Protein AF-A0A3E1NMN4-F1 (afdb_monomer_lite)

Foldseek 3Di:
DLLVLLLVLLVVVLVVLVVCQQCPPVDPNSGDVVSVVVSVVSVVLSVVCVVQVQVSLVVVLVSVVVVVVVCVVPPVDPDPVVVVSNVSNNVSSVSNNVVSVVVVVVVVVVVVVVVVVVVVVVVVVD

Radius of gyration: 20.78 Å; chains: 1; bounding box: 60×21×65 Å

Organism: NCBI:txid2291814

Sequence (126 aa):
MRIFVGQLVLFVTIFFCLCSSFSDYSYKNAFNLEMFVWTIFLIGLGIWTFWSPRLAFSLILIYYSCTAIYRFFILEIDILLYVLWHIIFIITTCLSIWGAYVTKGKKNGANDEQILKVFFRKLMDD

Secondary structure (DSSP, 8-state):
-HHHHHHHHHHHHHHHHHHHHT--TTSTTS--HHHHHHHHHHHHHHHHTTT-HHHHHHHHHHHHHHHHHHHHHHH----HHHHHHHHHHHHHHHHHHHHHHHHHHHHHHHHHHHHHHHHHHHHH--

Structure (mmCIF, N/CA/C/O backbone):
data_AF-A0A3E1NMN4-F1
#
_entry.id   AF-A0A3E1NMN4-F1
#
loop_
_atom_site.group_PDB
_atom_site.id
_atom_site.type_symbol
_atom_site.label_atom_id
_atom_site.label_alt_id
_atom_site.label_comp_id
_atom_site.label_asym_id
_atom_site.label_entity_id
_atom_site.label_seq_id
_atom_site.pdbx_PDB_ins_code
_atom_site.Cartn_x
_atom_site.Cartn_y
_atom_site.Cartn_z
_atom_site.occupancy
_atom_site.B_iso_or_equiv
_atom_site.auth_seq_id
_atom_site.auth_comp_id
_atom_site.auth_asym_id
_atom_site.auth_atom_id
_atom_site.pdbx_PDB_model_num
ATOM 1 N N . MET A 1 1 ? -4.974 7.053 14.558 1.00 66.88 1 MET A N 1
ATOM 2 C CA . MET A 1 1 ? -3.593 7.356 14.119 1.00 66.88 1 MET A CA 1
ATOM 3 C C . MET A 1 1 ? -2.917 6.180 13.422 1.00 66.88 1 MET A C 1
ATOM 5 O O . MET A 1 1 ? -2.557 6.350 12.274 1.00 66.88 1 MET A O 1
ATOM 9 N N . ARG A 1 2 ? -2.799 4.983 14.021 1.00 76.94 2 ARG A N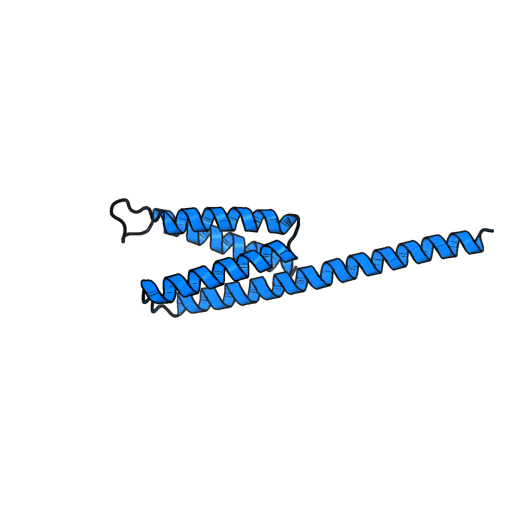 1
ATOM 10 C CA . ARG A 1 2 ? -2.052 3.859 13.401 1.00 76.94 2 ARG A CA 1
ATOM 11 C C . ARG A 1 2 ? -2.553 3.437 12.005 1.00 76.94 2 ARG A C 1
ATOM 13 O O . ARG A 1 2 ? -1.749 3.326 11.099 1.00 76.94 2 ARG A O 1
ATOM 20 N N . ILE A 1 3 ? -3.871 3.313 11.816 1.00 80.81 3 ILE A N 1
ATOM 21 C CA . ILE A 1 3 ? -4.489 3.020 10.502 1.00 80.81 3 ILE A CA 1
ATOM 22 C C . ILE A 1 3 ? -4.213 4.135 9.477 1.00 80.81 3 ILE A C 1
ATOM 24 O O . ILE A 1 3 ? -3.964 3.858 8.310 1.00 80.81 3 ILE A O 1
ATOM 28 N N . PHE A 1 4 ? -4.217 5.393 9.927 1.00 85.00 4 PHE A N 1
ATOM 29 C CA . PHE A 1 4 ? -3.987 6.560 9.072 1.00 85.00 4 PHE A CA 1
ATOM 30 C C . PHE A 1 4 ? -2.548 6.608 8.543 1.00 85.00 4 PHE A C 1
ATOM 32 O O . PHE A 1 4 ? -2.337 6.940 7.384 1.00 85.00 4 PHE A O 1
ATOM 39 N N . VAL A 1 5 ? -1.565 6.208 9.360 1.00 86.81 5 VAL A N 1
ATOM 40 C CA . VAL A 1 5 ? -0.163 6.093 8.922 1.00 86.81 5 VAL A CA 1
ATOM 41 C C . VAL A 1 5 ? -0.028 5.064 7.795 1.00 86.81 5 VAL A C 1
ATOM 43 O O . VAL A 1 5 ? 0.622 5.354 6.797 1.00 86.81 5 VAL A O 1
ATOM 46 N N . GLY A 1 6 ? -0.688 3.905 7.900 1.00 83.88 6 GLY A N 1
ATOM 47 C CA . GLY A 1 6 ? -0.701 2.916 6.816 1.00 83.88 6 GLY A CA 1
ATOM 48 C C . GLY A 1 6 ? -1.361 3.422 5.543 1.00 83.88 6 GLY A C 1
ATOM 49 O O . GLY A 1 6 ? -0.823 3.218 4.462 1.00 83.88 6 GLY A O 1
ATOM 50 N N . GLN A 1 7 ? -2.495 4.118 5.657 1.00 88.25 7 GLN A N 1
ATOM 51 C CA . GLN A 1 7 ? -3.158 4.719 4.496 1.00 88.25 7 GLN A CA 1
ATOM 52 C C . GLN A 1 7 ? -2.286 5.786 3.821 1.00 88.25 7 GLN A C 1
ATOM 54 O O . GLN A 1 7 ? -2.233 5.833 2.596 1.00 88.25 7 GLN A O 1
ATOM 59 N N . LEU A 1 8 ? -1.565 6.597 4.601 1.00 90.69 8 LEU A N 1
ATOM 60 C CA . LEU A 1 8 ? -0.640 7.600 4.073 1.00 90.69 8 LEU A CA 1
ATOM 61 C C . LEU A 1 8 ? 0.523 6.949 3.315 1.00 90.69 8 LEU A C 1
ATOM 63 O O . LEU A 1 8 ? 0.816 7.340 2.190 1.00 90.69 8 LEU A O 1
ATOM 67 N N . VAL A 1 9 ? 1.164 5.935 3.900 1.00 88.81 9 VAL A N 1
ATOM 68 C CA . VAL A 1 9 ? 2.273 5.219 3.248 1.00 88.81 9 VAL A CA 1
ATOM 69 C C . VAL A 1 9 ? 1.793 4.501 1.989 1.00 88.81 9 VAL A C 1
ATOM 71 O O . VAL A 1 9 ? 2.464 4.548 0.959 1.00 88.81 9 VAL A O 1
ATOM 74 N N . LEU A 1 10 ? 0.602 3.902 2.033 1.00 90.25 10 LEU A N 1
ATOM 75 C CA . LEU A 1 10 ? -0.018 3.281 0.869 1.00 90.25 10 LEU A CA 1
ATOM 76 C C . LEU A 1 10 ? -0.299 4.303 -0.240 1.00 90.25 10 LEU A C 1
ATOM 78 O O . LEU A 1 10 ? -0.013 4.029 -1.400 1.00 90.25 10 LEU A O 1
ATOM 82 N N . PHE A 1 11 ? -0.793 5.491 0.109 1.00 91.75 11 PHE A N 1
ATOM 83 C CA . PHE A 1 11 ? -1.007 6.572 -0.849 1.00 91.75 11 PHE A CA 1
ATOM 84 C C . PHE A 1 11 ? 0.300 7.010 -1.522 1.00 91.75 11 PHE A C 1
ATOM 86 O O . PHE A 1 11 ? 0.360 7.085 -2.747 1.00 91.75 11 PHE A O 1
ATOM 93 N N . VAL A 1 12 ? 1.366 7.227 -0.741 1.00 90.19 12 VAL A N 1
ATOM 94 C CA . VAL A 1 12 ? 2.691 7.573 -1.287 1.00 90.19 12 VAL A CA 1
ATOM 95 C C . VAL A 1 12 ? 3.220 6.450 -2.185 1.00 90.19 12 VAL A C 1
ATOM 97 O O . VAL A 1 12 ? 3.761 6.727 -3.252 1.00 90.19 12 VAL A O 1
ATOM 100 N N . THR A 1 13 ? 3.007 5.189 -1.800 1.00 88.50 13 THR A N 1
ATOM 101 C CA . THR A 1 13 ? 3.392 4.015 -2.603 1.00 88.50 13 THR A CA 1
ATOM 102 C C . THR A 1 13 ? 2.657 3.984 -3.937 1.00 88.50 13 THR A C 1
ATOM 104 O O . THR A 1 13 ? 3.289 3.850 -4.978 1.00 88.50 13 THR A O 1
ATOM 107 N N . ILE A 1 14 ? 1.333 4.158 -3.925 1.00 90.56 14 ILE A N 1
ATOM 108 C CA . ILE A 1 14 ? 0.511 4.207 -5.140 1.00 90.56 14 ILE A CA 1
ATOM 109 C C . ILE A 1 14 ? 0.976 5.339 -6.053 1.00 90.56 14 ILE A C 1
ATOM 111 O O . ILE A 1 14 ? 1.134 5.124 -7.251 1.00 90.56 14 ILE A O 1
ATOM 115 N N . PHE A 1 15 ? 1.218 6.527 -5.496 1.00 90.12 15 PHE A N 1
ATOM 116 C CA . PHE A 1 15 ? 1.682 7.675 -6.267 1.00 90.12 15 PHE A CA 1
ATOM 117 C C . PHE A 1 15 ? 3.035 7.398 -6.929 1.00 90.12 15 PHE A C 1
ATOM 119 O O . PHE A 1 15 ? 3.188 7.609 -8.131 1.00 90.12 15 PHE A O 1
ATOM 126 N N . PHE A 1 16 ? 3.993 6.864 -6.168 1.00 86.06 16 PHE A N 1
ATOM 127 C CA . PHE A 1 16 ? 5.300 6.491 -6.697 1.00 86.06 16 PHE A CA 1
ATOM 128 C C . PHE A 1 16 ? 5.175 5.454 -7.819 1.00 86.06 16 PHE A C 1
ATOM 130 O O . PHE A 1 16 ? 5.735 5.643 -8.895 1.00 86.06 16 PHE A O 1
ATOM 137 N N . CYS A 1 17 ? 4.380 4.401 -7.615 1.00 84.56 17 CYS A N 1
ATOM 138 C CA . CYS A 1 17 ? 4.218 3.345 -8.609 1.00 84.56 17 CYS A CA 1
ATOM 139 C C . CYS A 1 17 ? 3.482 3.802 -9.869 1.00 84.56 17 CYS A C 1
ATOM 141 O O . CYS A 1 17 ? 3.845 3.378 -10.967 1.00 84.56 17 CYS A O 1
ATOM 143 N N . LEU A 1 18 ? 2.514 4.711 -9.738 1.00 87.38 18 LEU A N 1
ATOM 144 C CA . LEU A 1 18 ? 1.861 5.335 -10.882 1.00 87.38 18 LEU A CA 1
ATOM 145 C C . LEU A 1 18 ? 2.876 6.128 -11.714 1.00 87.38 18 LEU A C 1
ATOM 147 O O . LEU A 1 18 ? 2.967 5.916 -12.918 1.00 87.38 18 LEU A O 1
ATOM 151 N N . CYS A 1 19 ? 3.685 6.979 -11.075 1.00 85.25 19 CYS A N 1
ATOM 152 C CA . CYS A 1 19 ? 4.728 7.753 -11.751 1.00 85.25 19 CYS A CA 1
ATOM 153 C C . CYS A 1 19 ? 5.757 6.846 -12.439 1.00 85.25 19 CYS A C 1
ATOM 155 O O . CYS A 1 19 ? 6.076 7.043 -13.611 1.00 85.25 19 CYS A O 1
ATOM 157 N N . SER A 1 20 ? 6.232 5.810 -11.745 1.00 80.31 20 SER A N 1
ATOM 158 C CA . SER A 1 20 ? 7.175 4.843 -12.310 1.00 80.31 20 SER A CA 1
ATOM 159 C C . SER A 1 20 ? 6.588 4.040 -13.476 1.00 80.31 20 SER A C 1
ATOM 161 O O . SER A 1 20 ? 7.334 3.662 -14.371 1.00 80.31 20 SER A O 1
ATOM 163 N N . SER A 1 21 ? 5.267 3.833 -13.529 1.00 84.12 21 SER A N 1
ATOM 164 C CA . SER A 1 21 ? 4.619 3.103 -14.631 1.00 84.12 21 SER A CA 1
ATOM 165 C C . SER A 1 21 ? 4.701 3.829 -15.981 1.00 84.12 21 SER A C 1
ATOM 167 O O . SER A 1 21 ? 4.628 3.172 -17.018 1.00 84.12 21 SER A O 1
ATOM 169 N N . PHE A 1 22 ? 4.859 5.158 -15.978 1.00 80.88 22 PHE A N 1
ATOM 170 C CA . PHE A 1 22 ? 4.910 6.006 -17.182 1.00 80.88 22 PHE A CA 1
ATOM 171 C C . PHE A 1 22 ? 6.276 6.669 -17.418 1.00 80.88 22 PHE A C 1
ATOM 173 O O . PHE A 1 22 ? 6.418 7.483 -18.327 1.00 80.88 22 PHE A O 1
ATOM 180 N N . SER A 1 23 ? 7.272 6.361 -16.585 1.00 72.31 23 SER A N 1
ATOM 181 C CA . SER A 1 23 ? 8.608 6.970 -16.634 1.00 72.31 23 SER A CA 1
ATOM 182 C C . SER A 1 23 ? 9.719 5.917 -16.740 1.00 72.31 23 SER A C 1
ATOM 184 O O . SER A 1 23 ? 10.870 6.187 -16.389 1.00 72.31 23 SER A O 1
ATOM 186 N N . ASP A 1 24 ? 9.391 4.704 -17.183 1.00 68.06 24 ASP A N 1
ATOM 187 C CA . ASP A 1 24 ? 10.349 3.602 -17.230 1.00 68.06 24 ASP A CA 1
ATOM 188 C C . ASP A 1 24 ? 11.116 3.607 -18.559 1.00 68.06 24 ASP A C 1
ATOM 190 O O . ASP A 1 24 ? 10.620 3.148 -19.590 1.00 68.06 24 ASP A O 1
ATOM 194 N N . TYR A 1 25 ? 12.347 4.122 -18.528 1.00 62.38 25 TYR A N 1
ATOM 195 C CA . TYR A 1 25 ? 13.243 4.209 -19.690 1.00 62.38 25 TYR A CA 1
ATOM 196 C C . TYR A 1 25 ? 13.658 2.840 -20.256 1.00 62.38 25 TYR A C 1
ATOM 198 O O . TYR A 1 25 ? 14.235 2.780 -21.341 1.00 62.38 25 TYR A O 1
ATOM 206 N N . SER A 1 26 ? 13.357 1.742 -19.554 1.00 64.06 26 SER A N 1
ATOM 207 C CA . SER A 1 26 ? 13.679 0.380 -19.995 1.00 64.06 26 SER A CA 1
ATOM 208 C C . SER A 1 26 ? 12.719 -0.146 -21.070 1.00 64.06 26 SER A C 1
ATOM 210 O O . SER A 1 26 ? 13.054 -1.086 -21.790 1.00 64.06 26 SER A O 1
ATOM 212 N N . TYR A 1 27 ? 11.521 0.437 -21.201 1.00 62.03 27 TYR A N 1
ATOM 213 C CA . TYR A 1 27 ? 10.491 -0.034 -22.131 1.00 62.03 27 TYR A CA 1
ATOM 214 C C . TYR A 1 27 ? 10.431 0.807 -23.410 1.00 62.03 27 TYR A C 1
ATOM 216 O O . TYR A 1 27 ? 10.457 2.033 -23.371 1.00 62.03 27 TYR A O 1
ATOM 224 N N . LYS A 1 28 ? 10.238 0.139 -24.560 1.00 57.91 28 LYS A N 1
ATOM 225 C CA . LYS A 1 28 ? 10.159 0.759 -25.904 1.00 57.91 28 LYS A CA 1
ATOM 226 C C . LYS A 1 28 ? 9.135 1.901 -26.024 1.00 57.91 28 LYS A C 1
ATOM 228 O O . LYS A 1 28 ? 9.323 2.784 -26.850 1.00 57.91 28 LYS A O 1
ATOM 233 N N . ASN A 1 29 ? 8.085 1.876 -25.199 1.00 69.56 29 ASN A N 1
ATOM 234 C CA . ASN A 1 29 ? 7.021 2.886 -25.160 1.00 69.56 29 ASN A CA 1
ATOM 235 C C . ASN A 1 29 ? 7.006 3.699 -23.847 1.00 69.56 29 ASN A C 1
ATOM 237 O O . ASN A 1 29 ? 6.002 4.344 -23.560 1.00 69.56 29 ASN A O 1
ATOM 241 N N . ALA A 1 30 ? 8.057 3.610 -23.020 1.00 69.25 30 ALA A N 1
ATOM 242 C CA . ALA A 1 30 ? 8.139 4.190 -21.670 1.00 69.25 30 ALA A CA 1
ATOM 243 C C . ALA A 1 30 ? 7.012 3.771 -20.694 1.00 69.25 30 ALA A C 1
ATOM 245 O O . ALA A 1 30 ? 6.846 4.361 -19.626 1.00 69.25 30 ALA A O 1
ATOM 246 N N . PHE A 1 31 ? 6.238 2.743 -21.057 1.00 78.31 31 PHE A N 1
ATOM 247 C CA . PHE A 1 31 ? 5.094 2.255 -20.300 1.00 78.31 31 PHE A CA 1
ATOM 248 C C . PHE A 1 31 ? 5.351 0.847 -19.766 1.00 78.31 31 PHE A C 1
ATOM 250 O O . PHE A 1 31 ? 5.507 -0.105 -20.537 1.00 78.31 31 PHE A O 1
ATOM 257 N N . ASN A 1 32 ? 5.347 0.719 -18.442 1.00 82.31 32 ASN A N 1
ATOM 258 C CA . ASN A 1 32 ? 5.495 -0.544 -17.734 1.00 82.31 32 ASN A CA 1
ATOM 259 C C . ASN A 1 32 ? 4.108 -1.072 -17.330 1.00 82.31 32 ASN A C 1
ATOM 261 O O . ASN A 1 32 ? 3.573 -0.741 -16.269 1.00 82.31 32 ASN A O 1
ATOM 265 N N . LEU A 1 33 ? 3.518 -1.901 -18.200 1.00 82.44 33 LEU A N 1
ATOM 266 C CA . LEU A 1 33 ? 2.180 -2.472 -17.998 1.00 82.44 3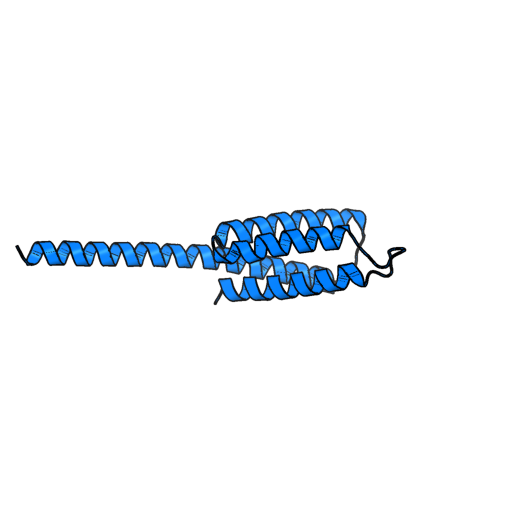3 LEU A CA 1
ATOM 267 C C . LEU A 1 33 ? 2.084 -3.279 -16.693 1.00 82.44 33 LEU A C 1
ATOM 269 O O . LEU A 1 33 ? 1.067 -3.207 -16.006 1.00 82.44 33 LEU A O 1
ATOM 273 N N . GLU A 1 34 ? 3.133 -4.024 -16.333 1.00 81.75 34 GLU A N 1
ATOM 274 C CA . GLU A 1 34 ? 3.161 -4.829 -15.106 1.00 81.75 34 GLU A CA 1
ATOM 275 C C . GLU A 1 34 ? 2.999 -3.938 -13.867 1.00 81.75 34 GLU A C 1
ATOM 277 O O . GLU A 1 34 ? 2.150 -4.191 -13.011 1.00 81.75 34 GLU A O 1
ATOM 282 N N . MET A 1 35 ? 3.766 -2.846 -13.801 1.00 81.12 35 MET A N 1
ATOM 283 C CA . MET A 1 35 ? 3.705 -1.889 -12.697 1.00 81.12 35 MET A CA 1
ATOM 284 C C . MET A 1 35 ? 2.372 -1.131 -12.656 1.00 81.12 35 MET A C 1
ATOM 286 O O . MET A 1 35 ? 1.848 -0.851 -11.573 1.00 81.12 35 MET A O 1
ATOM 290 N N . PHE A 1 36 ? 1.778 -0.864 -13.820 1.00 86.12 36 PHE A N 1
ATOM 291 C CA . PHE A 1 36 ? 0.478 -0.212 -13.920 1.00 86.12 36 PHE A CA 1
ATOM 292 C C . PHE A 1 36 ? -0.655 -1.100 -13.388 1.00 86.12 36 PHE A C 1
ATOM 294 O O . PHE A 1 36 ? -1.428 -0.671 -12.528 1.00 86.12 36 PHE A O 1
ATOM 301 N N . VAL A 1 37 ? -0.718 -2.363 -13.831 1.00 88.69 37 VAL A N 1
ATOM 302 C CA . VAL A 1 37 ?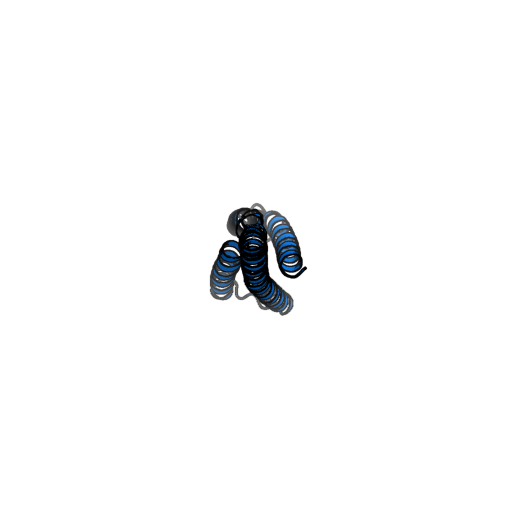 -1.684 -3.354 -13.319 1.00 88.69 37 VAL A CA 1
ATOM 303 C C . VAL A 1 37 ? -1.502 -3.531 -11.815 1.00 88.69 37 VAL A C 1
ATOM 305 O O . VAL A 1 37 ? -2.479 -3.533 -11.064 1.00 88.69 37 VAL A O 1
ATOM 308 N N . TRP A 1 38 ? -0.251 -3.593 -11.358 1.00 87.00 38 TRP A N 1
ATOM 309 C CA . TRP A 1 38 ? 0.058 -3.703 -9.941 1.00 87.00 38 TRP A CA 1
ATOM 310 C C . TRP A 1 38 ? -0.464 -2.512 -9.126 1.00 87.00 38 TRP A C 1
ATOM 312 O O . TRP A 1 38 ? -1.054 -2.695 -8.059 1.00 87.00 38 TRP A O 1
ATOM 322 N N . THR A 1 39 ? -0.317 -1.299 -9.663 1.00 89.69 39 THR A N 1
ATOM 323 C CA . THR A 1 39 ? -0.807 -0.060 -9.046 1.00 89.69 39 THR A CA 1
ATOM 324 C C . THR A 1 39 ? -2.335 -0.042 -8.951 1.00 89.69 39 THR A C 1
ATOM 326 O O . THR A 1 39 ? -2.872 0.332 -7.909 1.00 89.69 39 THR A O 1
ATOM 329 N N . ILE A 1 40 ? -3.050 -0.510 -9.982 1.00 92.88 40 ILE A N 1
ATOM 330 C CA . ILE A 1 40 ? -4.520 -0.624 -9.960 1.00 92.88 40 ILE A CA 1
ATOM 331 C C . ILE A 1 40 ? -4.984 -1.566 -8.842 1.00 92.88 40 ILE A C 1
ATOM 333 O O . ILE A 1 40 ? -5.892 -1.218 -8.083 1.00 92.88 40 ILE A O 1
ATOM 337 N N . PHE A 1 41 ? -4.344 -2.731 -8.698 1.00 91.62 41 PHE A N 1
ATOM 338 C CA . PHE A 1 41 ? -4.662 -3.670 -7.617 1.00 91.62 41 PHE A CA 1
ATOM 339 C C . PHE A 1 41 ? -4.443 -3.046 -6.234 1.00 91.62 41 PHE A C 1
ATOM 341 O O . PHE A 1 41 ? -5.311 -3.162 -5.363 1.00 91.62 41 PHE A O 1
ATOM 348 N N . LEU A 1 42 ? -3.330 -2.332 -6.036 1.00 90.31 42 LEU A N 1
ATOM 349 C CA . LEU A 1 42 ? -3.079 -1.620 -4.784 1.00 90.31 42 LEU A CA 1
ATOM 350 C C . LEU A 1 42 ? -4.098 -0.516 -4.502 1.00 90.31 42 LEU A C 1
ATOM 352 O O . LEU A 1 42 ? -4.485 -0.356 -3.348 1.00 90.31 42 LEU A O 1
ATOM 356 N N . ILE A 1 43 ? -4.549 0.227 -5.515 1.00 93.00 43 ILE A N 1
ATOM 357 C CA . ILE A 1 43 ? -5.610 1.230 -5.349 1.00 93.00 43 ILE A CA 1
ATOM 358 C C . ILE A 1 43 ? -6.889 0.553 -4.855 1.00 93.00 43 ILE A C 1
ATOM 360 O O . ILE A 1 43 ? -7.473 1.005 -3.870 1.00 93.00 43 ILE A O 1
ATOM 364 N N . GLY A 1 44 ? -7.295 -0.556 -5.480 1.00 92.88 44 GLY A N 1
ATOM 365 C CA . GLY A 1 44 ? -8.482 -1.310 -5.072 1.00 92.88 44 GLY A CA 1
ATOM 366 C C . GLY A 1 44 ? -8.408 -1.772 -3.614 1.00 92.88 44 GLY A C 1
ATOM 367 O O . GLY A 1 44 ? -9.323 -1.514 -2.828 1.00 92.88 44 GLY A O 1
ATOM 368 N N . LEU A 1 45 ? -7.285 -2.380 -3.218 1.00 91.62 45 LEU A N 1
ATOM 369 C CA . LEU A 1 45 ? -7.055 -2.781 -1.827 1.00 91.62 45 LEU A CA 1
ATOM 370 C C . LEU A 1 45 ? -6.960 -1.574 -0.881 1.00 91.62 45 LEU A C 1
ATOM 372 O O . LEU A 1 45 ? -7.435 -1.638 0.252 1.00 91.62 45 LEU A O 1
ATOM 376 N N . GLY A 1 46 ? -6.395 -0.464 -1.352 1.00 89.94 46 GLY A N 1
ATOM 377 C CA . GLY A 1 46 ? -6.287 0.798 -0.634 1.00 89.94 46 GLY A CA 1
ATOM 378 C C . GLY A 1 46 ? -7.640 1.387 -0.275 1.00 89.94 46 GLY A C 1
ATOM 379 O O . GLY A 1 46 ? -7.887 1.686 0.891 1.00 89.94 46 GLY A O 1
ATOM 380 N N . ILE A 1 47 ? -8.553 1.475 -1.242 1.00 93.00 47 ILE A N 1
ATOM 381 C CA . ILE A 1 47 ? -9.937 1.897 -0.993 1.00 93.00 47 ILE A CA 1
ATOM 382 C C . ILE A 1 47 ? -10.616 0.886 -0.054 1.00 93.00 47 ILE A C 1
ATOM 384 O O . ILE A 1 47 ? -11.320 1.271 0.881 1.00 93.00 47 ILE A O 1
ATOM 388 N N . TRP A 1 48 ? -10.335 -0.412 -0.201 1.00 93.62 48 TRP A N 1
ATOM 389 C CA . TRP A 1 48 ? -10.906 -1.425 0.687 1.00 93.62 48 TRP A CA 1
ATOM 390 C C . TRP A 1 48 ? -10.501 -1.262 2.164 1.00 93.62 48 TRP A C 1
ATOM 392 O O . TRP A 1 48 ? -11.249 -1.665 3.064 1.00 93.62 48 TRP A O 1
ATOM 402 N N . THR A 1 49 ? -9.378 -0.587 2.448 1.00 90.56 49 THR A N 1
ATOM 403 C CA . THR A 1 49 ? -8.969 -0.287 3.829 1.00 90.56 49 THR A CA 1
ATOM 404 C C . THR A 1 49 ? -9.988 0.559 4.599 1.00 90.56 49 THR A C 1
ATOM 406 O O . THR A 1 49 ? -10.025 0.464 5.825 1.00 90.56 49 THR A O 1
ATOM 409 N N . PHE A 1 50 ? -10.853 1.328 3.923 1.00 88.25 50 PHE A N 1
ATOM 410 C CA . PHE A 1 50 ? -11.891 2.126 4.586 1.00 88.25 50 PHE A CA 1
ATOM 411 C C . PHE A 1 50 ? -13.015 1.269 5.184 1.00 88.25 50 PHE A C 1
ATOM 413 O O . PHE A 1 50 ? -13.522 1.596 6.257 1.00 88.25 50 PHE A O 1
ATOM 420 N N . TRP A 1 51 ? -13.379 0.154 4.541 1.00 88.94 51 TRP A N 1
ATOM 421 C CA . TRP A 1 51 ? -14.445 -0.732 5.031 1.00 88.94 51 TRP A CA 1
ATOM 422 C C . TRP A 1 51 ? -13.918 -1.878 5.889 1.00 88.94 51 TRP A C 1
ATOM 424 O O . TRP A 1 51 ? -14.546 -2.263 6.873 1.00 88.94 51 TRP A O 1
ATOM 434 N N . SER A 1 52 ? -12.783 -2.469 5.516 1.00 87.69 52 SER A N 1
ATOM 435 C CA . SER A 1 52 ? -12.237 -3.656 6.184 1.00 87.69 52 SER A CA 1
ATOM 436 C C . SER A 1 52 ? -10.715 -3.577 6.299 1.00 87.69 52 SER A C 1
ATOM 438 O O . SER A 1 52 ? -10.005 -4.377 5.688 1.00 87.69 52 SER A O 1
ATOM 440 N N . PRO A 1 53 ? -10.187 -2.662 7.139 1.00 85.12 53 PRO A N 1
ATOM 441 C CA . PRO A 1 53 ? -8.753 -2.383 7.218 1.00 85.12 53 PRO A CA 1
ATOM 442 C C . PRO A 1 53 ? -7.921 -3.622 7.552 1.00 85.12 53 PRO A C 1
ATOM 444 O O . PRO A 1 53 ? -6.838 -3.789 7.012 1.00 85.12 53 PRO A O 1
ATOM 447 N N . ARG A 1 54 ? -8.431 -4.528 8.397 1.00 84.75 54 ARG A N 1
ATOM 448 C CA . ARG A 1 54 ? -7.712 -5.756 8.776 1.00 84.75 54 ARG A CA 1
ATOM 449 C C . ARG A 1 54 ? -7.418 -6.642 7.567 1.00 84.75 54 ARG A C 1
ATOM 451 O O . ARG A 1 54 ? -6.265 -6.959 7.316 1.00 84.75 54 ARG A O 1
ATOM 458 N N . LEU A 1 55 ? -8.466 -7.020 6.834 1.00 88.38 55 LEU A N 1
ATOM 459 C CA . LEU A 1 55 ? -8.346 -7.898 5.671 1.00 88.38 55 LEU A CA 1
ATOM 460 C C . LEU A 1 55 ? -7.590 -7.197 4.545 1.00 88.38 55 LEU A C 1
ATOM 462 O O . LEU A 1 55 ? -6.677 -7.785 3.977 1.00 88.38 55 LEU A O 1
ATOM 466 N N . ALA A 1 56 ? -7.908 -5.927 4.286 1.00 90.06 56 ALA A N 1
ATOM 467 C CA . ALA A 1 56 ? -7.261 -5.150 3.239 1.00 90.06 56 ALA A CA 1
ATOM 468 C C . ALA A 1 56 ? -5.748 -5.022 3.472 1.00 90.06 56 ALA A C 1
ATOM 470 O O . ALA A 1 56 ? -4.979 -5.386 2.589 1.00 90.06 56 ALA A O 1
ATOM 471 N N . PHE A 1 57 ? -5.294 -4.597 4.660 1.00 88.94 57 PHE A N 1
ATOM 472 C CA . PHE A 1 57 ? -3.856 -4.485 4.936 1.00 88.94 57 PHE A CA 1
ATOM 473 C C . PHE A 1 57 ? -3.140 -5.840 4.942 1.00 88.94 57 PHE A C 1
ATOM 475 O O . PHE A 1 57 ? -2.001 -5.916 4.490 1.00 88.94 57 PHE A O 1
ATOM 482 N N . SER A 1 58 ? -3.786 -6.915 5.406 1.00 89.88 58 SER A N 1
ATOM 483 C CA . SER A 1 58 ? -3.208 -8.262 5.313 1.00 89.88 58 SER A CA 1
ATOM 484 C C . SER A 1 58 ? -3.028 -8.712 3.863 1.00 89.88 58 SER A C 1
ATOM 486 O O . SER A 1 58 ? -1.972 -9.237 3.519 1.00 89.88 58 SER A O 1
ATOM 488 N N . LEU A 1 59 ? -4.018 -8.469 3.002 1.00 92.50 59 LEU A N 1
ATOM 489 C CA . LEU A 1 59 ? -3.923 -8.787 1.577 1.00 92.50 59 LEU A CA 1
ATOM 490 C C . LEU A 1 59 ? -2.887 -7.915 0.868 1.00 92.50 59 LEU A C 1
ATOM 492 O O . LEU A 1 59 ? -2.124 -8.441 0.067 1.00 92.50 59 LEU A O 1
ATOM 496 N N . ILE A 1 60 ? -2.805 -6.624 1.207 1.00 91.44 60 ILE A N 1
ATOM 497 C CA . ILE A 1 60 ? -1.760 -5.716 0.713 1.00 91.44 60 ILE A CA 1
ATOM 498 C C . ILE A 1 60 ? -0.380 -6.259 1.067 1.00 91.44 60 ILE A C 1
ATOM 500 O O . ILE A 1 60 ? 0.482 -6.308 0.199 1.00 91.44 60 ILE A O 1
ATOM 504 N N . LEU A 1 61 ? -0.174 -6.694 2.312 1.00 90.06 61 LEU A N 1
ATOM 505 C CA . LEU A 1 6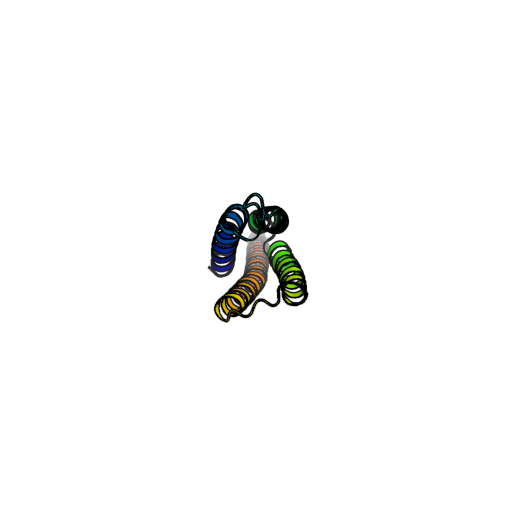1 ? 1.110 -7.229 2.754 1.00 90.06 61 LEU A CA 1
ATOM 506 C C . LEU A 1 61 ? 1.491 -8.495 1.978 1.00 90.06 61 LEU A C 1
ATOM 508 O O . LEU A 1 61 ? 2.599 -8.572 1.462 1.00 90.06 61 LEU A O 1
ATOM 512 N N . ILE A 1 62 ? 0.567 -9.454 1.857 1.00 90.44 62 ILE A N 1
ATOM 513 C CA . ILE A 1 62 ? 0.799 -10.702 1.113 1.00 90.44 62 ILE A CA 1
ATOM 514 C C . ILE A 1 62 ? 1.113 -10.393 -0.350 1.00 90.44 62 ILE A C 1
ATOM 516 O O . ILE A 1 62 ? 2.127 -10.847 -0.876 1.00 90.44 62 ILE A O 1
ATOM 520 N N . TYR A 1 63 ? 0.266 -9.586 -0.988 1.00 89.06 63 TYR A N 1
ATOM 521 C CA . TYR A 1 63 ? 0.418 -9.190 -2.381 1.00 89.06 63 TYR A CA 1
ATOM 522 C C . TYR A 1 63 ? 1.769 -8.511 -2.623 1.00 89.06 63 TYR A C 1
ATOM 524 O O . TYR A 1 63 ? 2.528 -8.930 -3.497 1.00 89.06 63 TYR A O 1
ATOM 532 N N . TYR A 1 64 ? 2.104 -7.527 -1.785 1.00 86.75 64 TYR A N 1
ATOM 533 C CA . TYR A 1 64 ? 3.361 -6.795 -1.839 1.00 86.75 64 TYR A CA 1
ATOM 534 C C . TYR A 1 64 ? 4.567 -7.726 -1.683 1.00 86.75 64 TYR A C 1
ATOM 536 O O . TYR A 1 64 ? 5.456 -7.710 -2.533 1.00 86.75 64 TYR A O 1
ATOM 544 N N . SER A 1 65 ? 4.578 -8.588 -0.660 1.00 84.94 65 SER A N 1
ATOM 545 C CA . SER A 1 65 ? 5.663 -9.546 -0.419 1.00 84.94 65 SER A CA 1
ATOM 546 C C . SER A 1 65 ? 5.854 -10.519 -1.582 1.00 84.94 65 SER A C 1
ATOM 548 O O . SER A 1 65 ? 6.986 -10.704 -2.020 1.00 84.94 65 SER A O 1
ATOM 550 N N . CYS A 1 66 ? 4.777 -11.091 -2.132 1.00 85.62 66 CYS A N 1
ATOM 551 C CA . CYS A 1 66 ? 4.866 -11.966 -3.304 1.00 85.62 66 CYS A CA 1
ATOM 552 C C . CYS A 1 66 ? 5.515 -11.248 -4.493 1.00 85.62 66 CYS A C 1
ATOM 554 O O . CYS A 1 66 ? 6.405 -11.796 -5.141 1.00 85.62 66 CYS A O 1
ATOM 556 N N . THR A 1 67 ? 5.115 -10.003 -4.750 1.00 82.06 67 THR A N 1
ATOM 557 C CA . THR A 1 67 ? 5.659 -9.221 -5.869 1.00 82.06 67 THR A CA 1
ATOM 558 C C . THR A 1 67 ? 7.092 -8.750 -5.635 1.00 82.06 67 THR A C 1
ATOM 560 O O . THR A 1 67 ? 7.886 -8.745 -6.572 1.00 82.06 67 THR A O 1
ATOM 563 N N . ALA A 1 68 ? 7.461 -8.425 -4.393 1.00 79.12 68 ALA A N 1
ATOM 564 C CA . ALA A 1 68 ? 8.834 -8.091 -4.030 1.00 79.12 68 ALA A CA 1
ATOM 565 C C . ALA A 1 68 ? 9.768 -9.296 -4.220 1.00 79.12 68 ALA A C 1
ATOM 567 O O . ALA A 1 68 ? 10.836 -9.148 -4.807 1.00 79.12 68 ALA A O 1
ATOM 568 N N . ILE A 1 69 ? 9.336 -10.493 -3.801 1.00 82.12 69 ILE A N 1
ATOM 569 C CA . ILE A 1 69 ? 10.082 -11.744 -3.999 1.00 82.12 69 ILE A CA 1
ATOM 570 C C . ILE A 1 69 ? 10.237 -12.046 -5.494 1.00 82.12 69 ILE A C 1
ATOM 572 O O . ILE A 1 69 ? 11.348 -12.292 -5.952 1.00 82.12 69 ILE A O 1
ATOM 576 N N . TYR A 1 70 ? 9.148 -11.979 -6.267 1.00 81.38 70 TYR A N 1
ATOM 577 C CA . TYR A 1 70 ? 9.185 -12.186 -7.720 1.00 81.38 70 TYR A CA 1
ATOM 578 C C . TYR A 1 70 ? 10.190 -11.250 -8.408 1.00 81.38 70 TYR A C 1
ATOM 580 O O . TYR A 1 70 ? 11.024 -11.700 -9.191 1.00 81.38 70 TYR A O 1
ATOM 588 N N . ARG A 1 71 ? 10.165 -9.955 -8.069 1.00 74.62 71 ARG A N 1
ATOM 589 C CA . ARG A 1 71 ? 11.084 -8.965 -8.647 1.00 74.62 71 ARG A CA 1
ATOM 590 C C . ARG A 1 71 ? 12.525 -9.144 -8.190 1.00 74.62 71 ARG A C 1
ATOM 592 O O . ARG A 1 71 ? 13.420 -8.917 -8.995 1.00 74.62 71 ARG A O 1
ATOM 599 N N . PHE A 1 72 ? 12.753 -9.576 -6.950 1.00 74.31 72 PHE A N 1
ATOM 600 C CA . PHE A 1 72 ? 14.095 -9.871 -6.448 1.00 74.31 72 PHE A CA 1
ATOM 601 C C . PHE A 1 72 ? 14.789 -10.953 -7.287 1.00 74.31 72 PHE A C 1
ATOM 603 O O . PHE A 1 72 ? 15.952 -10.794 -7.637 1.00 74.31 72 PHE A O 1
ATOM 610 N N . PHE A 1 73 ? 14.063 -12.007 -7.677 1.00 77.44 73 PHE A N 1
ATOM 611 C CA . PHE A 1 73 ? 14.621 -13.091 -8.493 1.00 77.44 73 PHE A CA 1
ATOM 612 C C . PHE A 1 73 ? 14.818 -12.745 -9.975 1.00 77.44 73 PHE A C 1
ATOM 614 O O . PHE A 1 73 ? 15.575 -13.437 -10.647 1.00 77.44 73 PHE A O 1
ATOM 621 N N . ILE A 1 74 ? 14.130 -11.725 -10.499 1.00 72.25 74 ILE A N 1
ATOM 622 C CA . ILE A 1 74 ? 14.132 -11.419 -11.941 1.00 72.25 74 ILE A CA 1
ATOM 623 C C . ILE A 1 74 ? 14.978 -10.196 -12.286 1.00 72.25 74 ILE A C 1
ATOM 625 O O . ILE A 1 74 ? 15.602 -10.175 -13.341 1.00 72.25 74 ILE A O 1
ATOM 629 N N . LEU A 1 75 ? 14.964 -9.159 -11.446 1.00 65.12 75 LEU A N 1
ATOM 630 C CA . LEU A 1 75 ? 15.491 -7.841 -11.811 1.00 65.12 75 LEU A CA 1
ATOM 631 C C . LEU A 1 75 ? 16.846 -7.506 -11.169 1.00 65.12 75 LEU A C 1
ATOM 633 O O . LEU A 1 75 ? 17.347 -6.422 -11.447 1.00 65.12 75 LEU A O 1
ATOM 637 N N . GLU A 1 76 ? 17.418 -8.384 -10.329 1.00 61.59 76 GLU A N 1
ATOM 638 C CA . GLU A 1 76 ? 18.729 -8.199 -9.660 1.00 61.59 76 GLU A CA 1
ATOM 639 C C . GLU A 1 76 ? 18.963 -6.749 -9.170 1.00 61.59 76 GLU A C 1
ATOM 641 O O . GLU A 1 76 ? 20.001 -6.133 -9.406 1.00 61.59 76 GLU A O 1
ATOM 646 N N . ILE A 1 77 ? 17.952 -6.147 -8.530 1.00 56.47 77 ILE A N 1
ATOM 647 C CA . ILE A 1 77 ? 18.002 -4.728 -8.150 1.00 56.47 77 ILE A CA 1
ATOM 648 C C . ILE A 1 77 ? 18.774 -4.571 -6.838 1.00 56.47 77 ILE A C 1
ATOM 650 O O . ILE A 1 77 ? 18.205 -4.696 -5.751 1.00 56.47 77 ILE A O 1
ATOM 654 N N . ASP A 1 78 ? 20.049 -4.208 -6.950 1.00 54.31 78 ASP A N 1
ATOM 655 C CA . ASP A 1 78 ? 20.870 -3.723 -5.839 1.00 54.31 78 ASP A CA 1
ATOM 656 C C . ASP A 1 78 ? 20.693 -2.216 -5.651 1.00 54.31 78 ASP A C 1
ATOM 658 O O . ASP A 1 78 ? 21.419 -1.394 -6.208 1.00 54.31 78 ASP A O 1
ATOM 662 N N . ILE A 1 79 ? 19.708 -1.826 -4.840 1.00 59.94 79 ILE A N 1
ATOM 663 C CA . ILE A 1 79 ? 19.594 -0.447 -4.360 1.00 59.94 79 ILE A CA 1
ATOM 664 C C . ILE A 1 79 ? 19.126 -0.479 -2.901 1.00 59.94 79 ILE A C 1
ATOM 666 O O . ILE A 1 79 ? 17.963 -0.751 -2.609 1.00 59.94 79 ILE A O 1
ATOM 670 N N . LEU A 1 80 ? 20.021 -0.139 -1.968 1.00 61.66 80 LEU A N 1
ATOM 671 C CA . LEU A 1 80 ? 19.745 -0.025 -0.525 1.00 61.66 80 LEU A CA 1
ATOM 672 C C . LEU A 1 80 ? 18.462 0.784 -0.228 1.00 61.66 80 LEU A C 1
ATOM 674 O O . LEU A 1 80 ? 17.680 0.411 0.643 1.00 61.66 80 LEU A O 1
ATOM 678 N N . LEU A 1 81 ? 18.217 1.862 -0.985 1.00 64.69 81 LEU A N 1
ATOM 679 C CA . LEU A 1 81 ? 17.002 2.689 -0.904 1.00 64.69 81 LEU A CA 1
ATOM 680 C C . LEU A 1 81 ? 15.714 1.910 -1.215 1.00 64.69 81 LEU A C 1
ATOM 682 O O . LEU A 1 81 ? 14.696 2.136 -0.564 1.00 64.69 81 LEU A O 1
ATOM 686 N N . TYR A 1 82 ? 15.757 0.975 -2.167 1.00 72.62 82 TYR A N 1
ATOM 687 C CA . TYR A 1 82 ? 14.625 0.113 -2.501 1.00 72.62 82 TYR A CA 1
ATOM 688 C C . TYR A 1 82 ? 14.311 -0.827 -1.332 1.00 72.62 82 TYR A C 1
ATOM 690 O O . TYR A 1 82 ? 13.165 -0.920 -0.898 1.00 72.62 82 TYR A O 1
ATOM 698 N N . VAL A 1 83 ? 15.338 -1.447 -0.742 1.00 75.62 83 VAL A N 1
ATOM 699 C CA . VAL A 1 83 ? 15.196 -2.310 0.445 1.00 75.62 83 VAL A CA 1
ATOM 700 C C . VAL A 1 83 ? 14.654 -1.529 1.648 1.00 75.62 83 VAL A C 1
ATOM 702 O O . VAL A 1 83 ? 13.740 -1.994 2.329 1.00 75.62 83 VAL A O 1
ATOM 705 N N . LEU A 1 84 ? 15.155 -0.314 1.884 1.00 81.06 84 LEU A N 1
ATOM 706 C CA . LEU A 1 84 ? 14.663 0.579 2.939 1.00 81.06 84 LEU A CA 1
ATOM 707 C C . LEU A 1 84 ? 13.177 0.907 2.762 1.00 81.06 84 LEU A C 1
ATOM 709 O O . LEU A 1 84 ? 12.419 0.863 3.732 1.00 81.06 84 LEU A O 1
ATOM 713 N N . TRP A 1 85 ? 12.747 1.170 1.525 1.00 83.69 85 TRP A N 1
ATOM 714 C CA . TRP A 1 85 ? 11.339 1.387 1.207 1.00 83.69 85 TRP A CA 1
ATOM 715 C C . TRP A 1 85 ? 10.473 0.166 1.541 1.00 83.69 85 TRP A C 1
ATOM 717 O O . TRP A 1 85 ? 9.450 0.310 2.212 1.00 83.69 85 TRP A O 1
ATOM 727 N N . HIS A 1 86 ? 10.914 -1.042 1.165 1.00 84.81 86 HIS A N 1
ATOM 728 C CA . HIS A 1 86 ? 10.227 -2.293 1.516 1.00 84.81 86 HIS A CA 1
ATOM 729 C C . HIS A 1 86 ? 10.068 -2.466 3.023 1.00 84.81 86 HIS A C 1
ATOM 731 O O . HIS A 1 86 ? 8.979 -2.792 3.494 1.00 84.81 86 HIS A O 1
ATOM 737 N N . ILE A 1 87 ? 11.130 -2.205 3.788 1.00 86.31 87 ILE A N 1
ATOM 738 C CA . ILE A 1 87 ? 11.106 -2.311 5.250 1.00 86.31 87 ILE A CA 1
ATOM 739 C C . ILE A 1 87 ? 10.093 -1.323 5.842 1.00 86.31 87 ILE A C 1
ATOM 741 O O . ILE A 1 87 ? 9.255 -1.717 6.657 1.00 86.31 87 ILE A O 1
ATOM 745 N N . ILE A 1 88 ? 10.117 -0.057 5.408 1.00 87.50 88 ILE A N 1
ATOM 746 C CA . ILE A 1 88 ? 9.170 0.970 5.868 1.00 87.50 88 ILE A CA 1
ATOM 747 C C . ILE A 1 88 ? 7.729 0.559 5.539 1.00 87.50 88 ILE A C 1
ATOM 749 O O . ILE A 1 88 ? 6.851 0.631 6.407 1.00 87.50 88 ILE A O 1
ATOM 753 N N . PHE A 1 89 ? 7.478 0.084 4.318 1.00 87.69 89 PHE A N 1
ATOM 754 C CA . PHE A 1 89 ? 6.152 -0.347 3.880 1.00 87.69 89 PHE A CA 1
ATOM 755 C C . PHE A 1 89 ? 5.626 -1.528 4.710 1.00 87.69 89 PHE A C 1
ATOM 757 O O . PHE A 1 89 ? 4.491 -1.499 5.193 1.00 87.69 89 PHE A O 1
ATOM 764 N N . ILE A 1 90 ? 6.463 -2.540 4.954 1.00 89.19 90 ILE A N 1
ATOM 765 C CA . ILE A 1 90 ? 6.103 -3.714 5.760 1.00 89.19 90 ILE A CA 1
ATOM 766 C C . ILE A 1 90 ? 5.798 -3.305 7.204 1.00 89.19 90 ILE A C 1
ATOM 768 O O . ILE A 1 90 ? 4.739 -3.653 7.728 1.00 89.19 90 ILE A O 1
ATOM 772 N N . ILE A 1 91 ? 6.679 -2.526 7.845 1.00 90.12 91 ILE A N 1
ATOM 773 C CA . ILE A 1 91 ? 6.499 -2.098 9.243 1.00 90.12 91 ILE A CA 1
ATOM 774 C C . ILE A 1 91 ? 5.198 -1.307 9.398 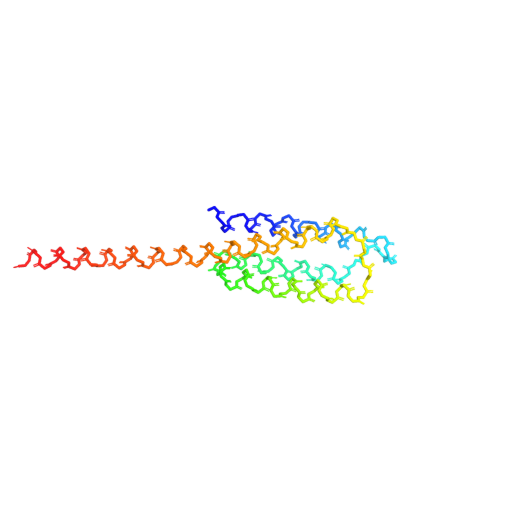1.00 90.12 91 ILE A C 1
ATOM 776 O O . ILE A 1 91 ? 4.397 -1.576 10.297 1.00 90.12 91 ILE A O 1
ATOM 780 N N . THR A 1 92 ? 4.959 -0.340 8.517 1.00 89.25 92 THR A N 1
ATOM 781 C CA . THR A 1 92 ? 3.782 0.538 8.592 1.00 89.25 92 THR A CA 1
ATOM 782 C C . THR A 1 92 ? 2.483 -0.221 8.318 1.00 89.25 92 THR A C 1
ATOM 784 O O . THR A 1 92 ? 1.477 0.012 9.000 1.00 89.25 92 THR A O 1
ATOM 787 N N . THR A 1 93 ? 2.512 -1.204 7.416 1.00 87.38 93 THR A N 1
ATOM 788 C CA . THR A 1 93 ? 1.385 -2.110 7.162 1.00 87.38 93 THR A CA 1
ATOM 789 C C . THR A 1 93 ? 1.108 -3.001 8.375 1.00 87.38 93 THR A C 1
ATOM 791 O O . THR A 1 93 ? -0.031 -3.058 8.841 1.00 87.38 93 THR A O 1
ATOM 794 N N . CYS A 1 94 ? 2.134 -3.604 8.984 1.00 88.81 94 CYS A N 1
ATOM 795 C CA . CYS A 1 94 ? 2.004 -4.394 10.215 1.00 88.81 94 CYS A CA 1
ATOM 796 C C . CYS A 1 94 ? 1.426 -3.574 11.382 1.00 88.81 94 CYS A C 1
ATOM 798 O O . CYS A 1 94 ? 0.504 -4.023 12.070 1.00 88.81 94 CYS A O 1
ATOM 800 N N . LEU A 1 95 ? 1.896 -2.336 11.577 1.00 89.62 95 LEU A N 1
ATOM 801 C CA . LEU A 1 95 ? 1.352 -1.417 12.585 1.00 89.62 95 LEU A CA 1
ATOM 802 C C . LEU A 1 95 ? -0.119 -1.065 12.325 1.00 89.62 95 LEU A C 1
ATOM 804 O O . LEU A 1 95 ? -0.891 -0.878 13.272 1.00 89.62 95 LEU A O 1
ATOM 808 N N . SER A 1 96 ? -0.518 -0.995 11.057 1.00 87.38 96 SER A N 1
ATOM 809 C CA . SER A 1 96 ? -1.893 -0.703 10.646 1.00 87.38 96 SER A CA 1
ATOM 810 C C . SER A 1 96 ? -2.821 -1.894 10.858 1.00 87.38 96 SER A C 1
ATOM 812 O O . SER A 1 96 ? -3.925 -1.710 11.377 1.00 87.38 96 SER A O 1
ATOM 814 N N . ILE A 1 97 ? -2.346 -3.114 10.580 1.00 87.81 97 ILE A N 1
ATOM 815 C CA . ILE A 1 97 ? -3.031 -4.368 10.925 1.00 87.81 97 ILE A CA 1
ATOM 816 C C . ILE A 1 97 ? -3.260 -4.424 12.439 1.00 87.81 97 ILE A C 1
ATOM 818 O O . ILE A 1 97 ? -4.401 -4.557 12.888 1.00 87.81 97 ILE A O 1
ATOM 822 N N . TRP A 1 98 ? -2.202 -4.238 13.237 1.00 87.56 98 TRP A N 1
ATOM 823 C CA . TRP A 1 98 ? -2.303 -4.210 14.698 1.00 87.56 98 TRP A CA 1
ATOM 824 C C . TRP A 1 98 ? -3.290 -3.141 15.182 1.00 87.56 98 TRP A C 1
ATOM 826 O O . TRP A 1 98 ? -4.163 -3.408 16.009 1.00 87.56 98 TRP A O 1
ATOM 836 N N . GLY A 1 99 ? -3.191 -1.924 14.638 1.00 83.56 99 GLY A N 1
ATOM 837 C CA . GLY A 1 99 ? -4.112 -0.830 14.940 1.00 83.56 99 GLY A CA 1
ATOM 838 C C . GLY A 1 99 ? -5.570 -1.207 14.674 1.00 83.56 99 GLY A C 1
ATOM 839 O O . GLY A 1 99 ? -6.432 -0.970 15.519 1.00 83.56 99 GLY A O 1
ATOM 840 N N . ALA A 1 100 ? -5.842 -1.865 13.547 1.00 84.25 100 ALA A N 1
ATOM 841 C CA . ALA A 1 100 ? -7.175 -2.336 13.195 1.00 84.25 100 ALA A CA 1
ATOM 842 C C . ALA A 1 100 ? -7.681 -3.458 14.123 1.00 84.25 100 ALA A C 1
ATOM 844 O O . ALA A 1 100 ? -8.890 -3.556 14.377 1.00 84.25 100 ALA A O 1
ATOM 845 N N . TYR A 1 101 ? -6.794 -4.290 14.678 1.00 82.88 101 TYR A N 1
ATOM 846 C CA . TYR A 1 101 ? -7.165 -5.261 15.711 1.00 82.88 101 TYR A CA 1
ATOM 847 C C . TYR A 1 101 ? -7.601 -4.578 17.009 1.00 82.88 101 TYR A C 1
ATOM 849 O O . TYR A 1 101 ? -8.732 -4.799 17.457 1.00 82.88 101 TYR A O 1
ATOM 857 N N . VAL A 1 102 ? -6.777 -3.671 17.536 1.00 81.62 102 VAL A N 1
ATOM 858 C CA . VAL A 1 102 ? -7.044 -2.945 18.789 1.00 81.62 102 VAL A CA 1
ATOM 859 C C . VAL A 1 102 ? -8.330 -2.115 18.713 1.00 81.62 102 VAL A C 1
ATOM 861 O O . VAL A 1 102 ? -9.146 -2.157 19.633 1.00 81.62 102 VAL A O 1
ATOM 864 N N . THR A 1 103 ? -8.567 -1.396 17.610 1.00 76.81 103 THR A N 1
ATOM 865 C CA . THR A 1 103 ? -9.741 -0.515 17.485 1.00 76.81 103 THR A CA 1
ATOM 866 C C . THR A 1 103 ? -11.067 -1.275 17.558 1.00 76.81 103 THR A C 1
ATOM 868 O O . THR A 1 103 ? -11.982 -0.821 18.242 1.00 76.81 103 THR A O 1
ATOM 871 N N . LYS A 1 104 ? -11.192 -2.443 16.914 1.00 68.88 104 LYS A N 1
ATOM 872 C CA . LYS A 1 104 ? -12.437 -3.232 16.994 1.00 68.88 104 LYS A CA 1
ATOM 873 C C . LYS A 1 104 ? -12.586 -3.976 18.330 1.00 68.88 104 LYS A C 1
ATOM 875 O O . LYS A 1 104 ? -13.712 -4.108 18.789 1.00 68.88 104 LYS A O 1
ATOM 880 N N . GLY A 1 105 ? -11.493 -4.347 19.007 1.00 65.69 105 GLY A N 1
ATOM 881 C CA . GLY A 1 105 ? -11.561 -4.822 20.399 1.00 65.69 105 GLY A CA 1
ATOM 882 C C . GLY A 1 105 ? -12.137 -3.761 21.347 1.00 65.69 105 GLY A C 1
ATOM 883 O O . GLY A 1 105 ? -13.058 -4.043 22.107 1.00 65.69 105 GLY A O 1
ATOM 884 N N . LYS A 1 106 ? -11.681 -2.507 21.216 1.00 69.12 106 LYS A N 1
ATOM 885 C CA . LYS A 1 106 ? -12.205 -1.372 21.994 1.00 69.12 106 LYS A CA 1
ATOM 886 C C . LYS A 1 106 ? -13.668 -1.047 21.665 1.00 69.12 106 LYS A C 1
ATOM 888 O O . LYS A 1 106 ? -14.427 -0.702 22.562 1.00 69.12 106 LYS A O 1
ATOM 893 N N . LYS A 1 107 ? -14.069 -1.170 20.393 1.00 65.19 107 LYS A N 1
ATOM 894 C CA . LYS A 1 107 ? -15.456 -0.936 19.957 1.00 65.19 107 LYS A CA 1
ATOM 895 C C . LYS A 1 107 ? -16.421 -1.994 20.505 1.00 65.19 107 LYS A C 1
ATOM 897 O O . LYS A 1 107 ? -17.518 -1.634 20.906 1.00 65.19 107 LYS A O 1
ATOM 902 N N . ASN A 1 108 ? -15.999 -3.258 20.556 1.00 65.94 108 ASN A N 1
ATOM 903 C CA . ASN A 1 108 ? -16.805 -4.330 21.141 1.00 65.94 108 ASN A CA 1
ATOM 904 C C . ASN A 1 108 ? -16.947 -4.153 22.661 1.00 65.94 108 ASN A C 1
ATOM 906 O O . ASN A 1 108 ? -18.068 -4.106 23.148 1.00 65.94 108 ASN A O 1
ATOM 910 N N . GLY A 1 109 ? -15.847 -3.913 23.387 1.00 65.25 109 GLY A N 1
ATOM 911 C CA . GLY A 1 109 ? -15.909 -3.703 24.841 1.00 65.25 109 GLY A CA 1
ATOM 912 C C . GLY A 1 109 ? -16.734 -2.478 25.264 1.00 65.25 109 GLY A C 1
ATOM 913 O O . GLY A 1 109 ? -17.458 -2.535 26.251 1.00 65.25 109 GLY A O 1
ATOM 914 N N . ALA A 1 110 ? -16.692 -1.385 24.492 1.00 67.38 110 ALA A N 1
ATOM 915 C CA . ALA A 1 110 ? -17.530 -0.210 24.750 1.00 67.38 110 ALA A CA 1
ATOM 916 C C . ALA A 1 110 ? -19.030 -0.477 24.518 1.00 67.38 110 ALA A C 1
ATOM 918 O O . ALA A 1 110 ? -19.872 0.090 25.212 1.00 67.38 110 ALA A O 1
ATOM 919 N N . ASN A 1 111 ? -19.361 -1.334 23.547 1.00 72.38 111 ASN A N 1
ATOM 920 C CA . ASN A 1 111 ? -20.740 -1.720 23.263 1.00 72.38 111 ASN A CA 1
ATOM 921 C C . ASN A 1 111 ? -21.292 -2.631 24.372 1.00 72.38 111 ASN A C 1
ATOM 923 O O . ASN A 1 111 ? -22.416 -2.434 24.825 1.00 72.38 111 ASN A O 1
ATOM 927 N N . ASP A 1 112 ? -20.474 -3.561 24.869 1.00 71.12 112 ASP A N 1
ATOM 928 C CA . ASP A 1 112 ? -20.847 -4.457 25.967 1.00 71.12 112 ASP A CA 1
ATOM 929 C C . ASP A 1 112 ? -21.066 -3.681 27.280 1.00 71.12 112 ASP A C 1
ATOM 931 O O . ASP A 1 112 ? -22.061 -3.906 27.970 1.00 71.12 112 ASP A O 1
ATOM 935 N N . GLU A 1 113 ? -20.217 -2.689 27.591 1.00 72.12 113 GLU A N 1
ATOM 936 C CA . GLU A 1 113 ? -20.442 -1.773 28.722 1.00 72.12 113 GLU A CA 1
ATOM 937 C C . GLU A 1 113 ? -21.735 -0.957 28.580 1.00 72.12 113 GLU A C 1
ATOM 939 O O . GLU A 1 113 ? -22.435 -0.732 29.570 1.00 72.12 113 GLU A O 1
ATOM 944 N N . GLN A 1 114 ? -22.065 -0.489 27.371 1.00 75.56 114 GLN A N 1
ATOM 945 C CA . GLN A 1 114 ? -23.317 0.234 27.133 1.00 75.56 114 GLN A CA 1
ATOM 946 C C . GLN A 1 114 ? -24.537 -0.666 27.330 1.00 75.56 114 GLN A C 1
ATOM 948 O O . GLN A 1 114 ? -25.495 -0.246 27.979 1.00 75.56 114 GLN A O 1
ATOM 953 N N . ILE A 1 115 ? -24.498 -1.899 26.823 1.00 75.69 115 ILE A N 1
ATOM 954 C CA . ILE A 1 115 ? -25.585 -2.872 26.983 1.00 75.69 115 ILE A CA 1
ATOM 955 C C . ILE A 1 115 ? -25.782 -3.211 28.465 1.00 75.69 115 ILE A C 1
ATOM 957 O O . ILE A 1 115 ? -26.912 -3.165 28.950 1.00 75.69 115 ILE A O 1
ATOM 961 N N . LEU A 1 116 ? -24.698 -3.462 29.206 1.00 76.75 116 LEU A N 1
ATOM 962 C CA . LEU A 1 116 ? -24.747 -3.695 30.653 1.00 76.75 116 LEU A CA 1
ATOM 963 C C . LEU A 1 116 ? -25.344 -2.501 31.406 1.00 76.75 116 LEU A C 1
ATOM 965 O O . LEU A 1 116 ? -26.216 -2.691 32.250 1.00 76.75 116 LEU A O 1
ATOM 969 N N . LYS A 1 117 ? -24.943 -1.267 31.075 1.00 80.50 117 LYS A N 1
ATOM 970 C CA . LYS A 1 117 ? -25.514 -0.057 31.692 1.00 80.50 117 LYS A CA 1
ATOM 971 C C . LYS A 1 117 ? -27.016 0.076 31.443 1.00 80.50 117 LYS A C 1
ATOM 973 O O . LYS A 1 117 ? -27.746 0.431 32.364 1.00 80.50 117 LYS A O 1
ATOM 978 N N . VAL A 1 118 ? -27.484 -0.203 30.225 1.00 82.38 118 VAL A N 1
ATOM 979 C CA . VAL A 1 118 ? -28.920 -0.163 29.895 1.00 82.38 118 VAL A CA 1
ATOM 980 C C . VAL A 1 118 ? -29.681 -1.263 30.637 1.00 82.38 118 VAL A C 1
ATOM 982 O O . VAL A 1 118 ? -30.753 -0.998 31.178 1.00 82.38 118 VAL A O 1
ATOM 985 N N . PHE A 1 119 ? -29.116 -2.469 30.710 1.00 82.88 119 PHE A N 1
ATOM 986 C CA . PHE A 1 119 ? -29.723 -3.599 31.408 1.00 82.88 119 PHE A CA 1
ATOM 987 C C . PHE A 1 119 ? -29.864 -3.343 32.916 1.00 82.88 119 PHE A C 1
ATOM 989 O O . PHE A 1 119 ? -30.960 -3.468 33.454 1.00 82.88 119 PHE A O 1
ATOM 996 N N . PHE A 1 120 ? -28.790 -2.914 33.588 1.00 84.44 120 PHE A N 1
ATOM 997 C CA . PHE A 1 120 ? -28.819 -2.625 35.027 1.00 84.44 120 PHE A CA 1
ATOM 998 C C . PHE A 1 120 ? -29.726 -1.451 35.386 1.00 84.44 120 PHE A C 1
ATOM 1000 O O . PHE A 1 120 ? -30.380 -1.492 36.421 1.00 84.44 120 PHE A O 1
ATOM 1007 N N . ARG A 1 121 ? -29.794 -0.420 34.536 1.00 86.81 121 ARG A N 1
ATOM 1008 C CA . ARG A 1 121 ? -30.719 0.696 34.749 1.00 86.81 121 ARG A CA 1
ATOM 1009 C C . ARG A 1 121 ? -32.168 0.216 34.759 1.00 86.81 121 ARG A C 1
ATOM 1011 O O . ARG A 1 121 ? -32.899 0.535 35.681 1.00 86.81 121 ARG A O 1
ATOM 1018 N N . LYS A 1 122 ? -32.540 -0.613 33.782 1.00 83.31 122 LYS A N 1
ATOM 1019 C CA . LYS A 1 122 ? -33.897 -1.154 33.676 1.00 83.31 122 LYS A CA 1
ATOM 1020 C C . LYS A 1 122 ? -34.276 -2.040 34.869 1.00 83.31 122 LYS A C 1
ATOM 1022 O O . 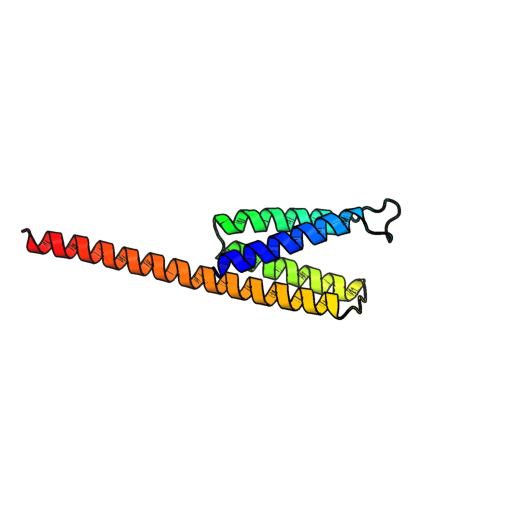LYS A 1 122 ? -35.420 -2.019 35.281 1.00 83.31 122 LYS A O 1
ATOM 1027 N N . LEU A 1 123 ? -33.316 -2.774 35.434 1.00 81.44 123 LEU A N 1
ATOM 1028 C CA . LEU A 1 123 ? -33.534 -3.636 36.600 1.00 81.44 123 LEU A CA 1
ATOM 1029 C C . LEU A 1 123 ? -33.722 -2.863 37.923 1.00 81.44 123 LEU A C 1
ATOM 1031 O O . LEU A 1 123 ? -34.221 -3.436 38.879 1.00 81.44 123 LEU A O 1
ATOM 1035 N N . MET A 1 124 ? -33.257 -1.613 38.011 1.00 82.88 124 MET A N 1
ATOM 1036 C CA . MET A 1 124 ? -33.419 -0.772 39.210 1.00 82.88 124 MET A CA 1
ATOM 1037 C C . MET A 1 124 ? -34.672 0.109 39.165 1.00 82.88 124 MET A C 1
ATOM 1039 O O . MET A 1 124 ? -35.040 0.674 40.192 1.00 82.88 124 MET A O 1
ATOM 1043 N N . ASP A 1 125 ? -35.270 0.267 37.984 1.00 83.69 125 ASP A N 1
ATOM 1044 C CA . ASP A 1 125 ? -36.465 1.085 37.769 1.00 83.69 125 ASP A CA 1
ATOM 1045 C C . ASP A 1 125 ? -37.779 0.272 37.934 1.00 83.69 125 ASP A C 1
ATOM 1047 O O . ASP A 1 125 ? -38.851 0.878 37.943 1.00 83.69 125 ASP A O 1
ATOM 1051 N N . ASP A 1 126 ? -37.695 -1.061 38.088 1.00 62.16 126 ASP A N 1
ATOM 1052 C CA . ASP A 1 126 ? -38.797 -2.009 38.373 1.00 62.16 126 ASP A CA 1
ATOM 1053 C C . ASP A 1 126 ? -38.764 -2.484 39.843 1.00 62.16 126 ASP A C 1
ATOM 1055 O O . ASP A 1 126 ? -39.854 -2.648 40.443 1.00 62.16 126 ASP A O 1
#

pLDDT: mean 81.09, std 9.66, range [54.31, 93.62]